Protein AF-A0A661AZM5-F1 (afdb_monomer)

Sequence (141 aa):
DIGIARIPKISKTGLWPTPMFSPKGYSVNKNVKPEVLPEVIKLIEYLTSPKVELQFTKALGTIPSVLPAQHDSLVKNDPLIMQSKYQLDVCRPMPVVPELRAIWDALRPAYQSVLGGTMTPEQAAKSAQKDAEKKIKEMYE

pLDDT: mean 96.77, std 2.11, range [82.0, 98.62]

Radius of gyration: 20.62 Å; Cα contacts (8 Å, |Δi|>4): 127; chains: 1; bounding box: 50×28×59 Å

Structure (mmCIF, N/CA/C/O backbone):
data_AF-A0A661AZM5-F1
#
_entry.id   AF-A0A661AZM5-F1
#
loop_
_atom_site.group_PDB
_atom_site.id
_atom_site.type_symbol
_atom_site.label_atom_id
_atom_site.label_alt_id
_atom_site.label_comp_id
_atom_site.label_asym_id
_atom_site.label_entity_id
_atom_site.label_seq_id
_atom_site.pdbx_PDB_ins_code
_atom_site.Cartn_x
_atom_site.Cartn_y
_atom_site.Cartn_z
_atom_site.occupancy
_atom_site.B_iso_or_equiv
_atom_site.auth_seq_id
_atom_site.auth_comp_id
_atom_site.auth_asym_id
_atom_site.auth_atom_id
_atom_site.pdbx_PDB_model_num
ATOM 1 N N . ASP A 1 1 ? 13.024 19.343 10.879 1.00 82.00 1 ASP A N 1
ATOM 2 C CA . ASP A 1 1 ? 13.501 17.962 11.040 1.00 82.00 1 ASP A CA 1
ATOM 3 C C . ASP A 1 1 ? 12.303 17.081 11.370 1.00 82.00 1 ASP A C 1
ATOM 5 O O . ASP A 1 1 ? 11.460 17.528 12.143 1.00 82.00 1 ASP A O 1
ATOM 9 N N . ILE A 1 2 ? 12.155 15.928 10.716 1.00 91.38 2 ILE A N 1
ATOM 10 C CA . ILE A 1 2 ? 11.007 15.019 10.880 1.00 91.38 2 ILE A CA 1
ATOM 11 C C . ILE A 1 2 ? 11.546 13.598 11.029 1.00 91.38 2 ILE A C 1
ATOM 13 O O . ILE A 1 2 ? 12.299 13.133 10.180 1.00 91.38 2 ILE A O 1
ATOM 17 N N . GLY A 1 3 ? 11.113 12.902 12.079 1.00 92.19 3 GLY A N 1
ATOM 18 C CA . GLY A 1 3 ? 11.325 11.467 12.254 1.00 92.19 3 GLY A CA 1
ATOM 19 C C . GLY A 1 3 ? 10.028 10.687 12.056 1.00 92.19 3 GLY A C 1
ATOM 20 O O . GLY A 1 3 ? 8.936 11.217 12.268 1.00 92.19 3 GLY A O 1
ATOM 21 N N . ILE A 1 4 ? 10.148 9.414 11.682 1.00 95.12 4 ILE A N 1
ATOM 22 C CA . ILE A 1 4 ? 9.024 8.473 11.654 1.00 95.12 4 ILE A CA 1
ATOM 23 C C . ILE A 1 4 ? 9.362 7.226 12.471 1.00 95.12 4 ILE A C 1
ATOM 25 O O . ILE A 1 4 ? 10.529 6.881 12.644 1.00 95.12 4 ILE A O 1
ATOM 29 N N . ALA A 1 5 ? 8.331 6.551 12.967 1.00 95.75 5 ALA A N 1
ATOM 30 C CA . ALA A 1 5 ? 8.451 5.321 13.735 1.00 95.75 5 ALA A CA 1
ATOM 31 C C . ALA A 1 5 ? 7.264 4.399 13.439 1.00 95.75 5 ALA A C 1
ATOM 33 O O . ALA A 1 5 ? 6.227 4.840 12.935 1.00 95.75 5 ALA A O 1
ATOM 34 N N . ARG A 1 6 ? 7.406 3.117 13.791 1.00 97.06 6 ARG A N 1
ATOM 35 C CA . ARG A 1 6 ? 6.298 2.156 13.759 1.00 97.06 6 ARG A CA 1
ATOM 36 C C . ARG A 1 6 ? 5.158 2.642 14.662 1.00 97.06 6 ARG A C 1
ATOM 38 O O . ARG A 1 6 ? 5.409 3.117 15.770 1.00 97.06 6 ARG A O 1
ATOM 45 N N . ILE A 1 7 ? 3.914 2.467 14.214 1.00 97.88 7 ILE A N 1
ATOM 46 C CA . ILE A 1 7 ? 2.718 2.729 15.015 1.00 97.88 7 ILE A CA 1
ATOM 47 C C . ILE A 1 7 ? 2.849 1.953 16.339 1.00 97.88 7 ILE A C 1
ATOM 49 O O . ILE A 1 7 ? 3.089 0.740 16.307 1.00 97.88 7 ILE A O 1
ATOM 53 N N . PRO A 1 8 ? 2.716 2.623 17.499 1.00 97.56 8 PRO A N 1
ATOM 54 C CA . PRO A 1 8 ? 2.907 1.985 18.795 1.00 97.56 8 PRO A CA 1
ATOM 55 C C . PRO A 1 8 ? 2.005 0.766 19.008 1.00 97.56 8 PRO A C 1
ATOM 57 O O . PRO A 1 8 ? 0.864 0.725 18.542 1.00 97.56 8 PRO A O 1
ATOM 60 N N . LYS A 1 9 ? 2.506 -0.222 19.763 1.00 97.69 9 LYS A N 1
ATOM 61 C CA . LYS A 1 9 ? 1.681 -1.346 20.225 1.00 97.69 9 LYS A CA 1
ATOM 62 C C . LYS A 1 9 ? 0.489 -0.834 21.019 1.00 97.69 9 LYS A C 1
ATOM 64 O O . LYS A 1 9 ? 0.611 0.086 21.826 1.00 97.69 9 LYS A O 1
ATOM 69 N N . ILE A 1 10 ? -0.637 -1.516 20.868 1.00 98.06 10 ILE A N 1
ATOM 70 C CA . ILE A 1 10 ? -1.798 -1.280 21.715 1.00 98.06 10 ILE A CA 1
ATOM 71 C C . ILE A 1 10 ? -1.540 -1.938 23.071 1.00 98.06 10 ILE A C 1
ATOM 73 O O . ILE A 1 10 ? -1.562 -3.163 23.179 1.00 98.06 10 ILE A O 1
ATOM 77 N N . SER A 1 11 ? -1.313 -1.137 24.118 1.00 97.94 11 SER A N 1
ATOM 78 C CA . SER A 1 11 ? -0.916 -1.632 25.448 1.00 97.94 11 SER A CA 1
ATOM 79 C C . SER A 1 11 ? -1.865 -2.689 26.016 1.00 97.94 11 SER A C 1
ATOM 81 O O . SER A 1 11 ? -1.420 -3.639 26.648 1.00 97.94 11 SER A O 1
ATOM 83 N N . LYS A 1 12 ? -3.172 -2.560 25.751 1.00 98.19 12 LYS A N 1
ATOM 84 C CA . LYS A 1 12 ? -4.199 -3.486 26.251 1.00 98.19 12 LYS A CA 1
ATOM 85 C C . LYS A 1 12 ? -4.134 -4.879 25.614 1.00 98.19 12 LYS A C 1
ATOM 87 O O . LYS A 1 12 ? -4.491 -5.851 26.266 1.00 98.19 12 LYS A O 1
ATOM 92 N N . TH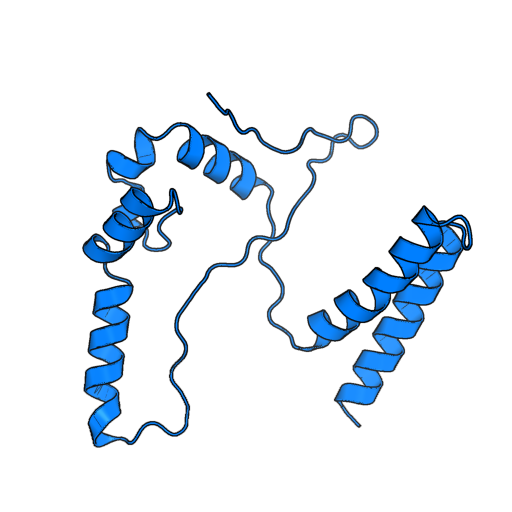R A 1 13 ? -3.736 -4.982 24.347 1.00 97.69 13 THR A N 1
ATOM 93 C CA . THR A 1 13 ? -3.730 -6.260 23.608 1.00 97.69 13 THR A CA 1
ATOM 94 C C . THR A 1 13 ? -2.322 -6.796 23.373 1.00 97.69 13 THR A C 1
ATOM 96 O O . THR A 1 13 ? -2.162 -7.958 23.018 1.00 97.69 13 THR A O 1
ATOM 99 N N . GLY A 1 14 ? -1.294 -5.955 23.523 1.00 97.38 14 GLY A N 1
ATOM 100 C CA . GLY A 1 14 ? 0.091 -6.283 23.181 1.00 97.38 14 GLY A CA 1
ATOM 101 C C . GLY A 1 14 ? 0.342 -6.432 21.676 1.00 97.38 14 GLY A C 1
ATOM 102 O O . GLY A 1 14 ? 1.465 -6.751 21.273 1.00 97.38 14 GLY A O 1
ATOM 103 N N . LEU A 1 15 ? -0.675 -6.191 20.843 1.00 97.44 15 LEU A N 1
ATOM 104 C CA . LEU A 1 15 ? -0.612 -6.357 19.396 1.00 97.44 15 LEU A CA 1
ATOM 105 C C . LEU A 1 15 ? -0.116 -5.081 18.714 1.00 97.44 15 LEU A C 1
ATOM 107 O O . LEU A 1 15 ? -0.419 -3.957 19.129 1.00 97.44 15 LEU A O 1
ATOM 111 N N . TRP A 1 16 ? 0.633 -5.275 17.633 1.00 98.00 16 TRP A N 1
ATOM 112 C CA . TRP A 1 16 ? 0.981 -4.206 16.707 1.00 98.00 16 TRP A CA 1
ATOM 113 C C . TRP A 1 16 ? -0.219 -3.874 15.819 1.00 98.00 16 TRP A C 1
ATOM 115 O O . TRP A 1 16 ? -0.840 -4.797 15.287 1.00 98.00 16 TRP A O 1
ATOM 125 N N . PRO A 1 17 ? -0.529 -2.588 15.599 1.00 98.00 17 PRO A N 1
ATOM 126 C CA . PRO A 1 17 ? -1.397 -2.192 14.501 1.00 98.00 17 PRO A CA 1
ATOM 127 C C . PRO A 1 17 ? -0.824 -2.681 13.170 1.00 98.00 17 PRO A C 1
ATOM 129 O O . PRO A 1 17 ? 0.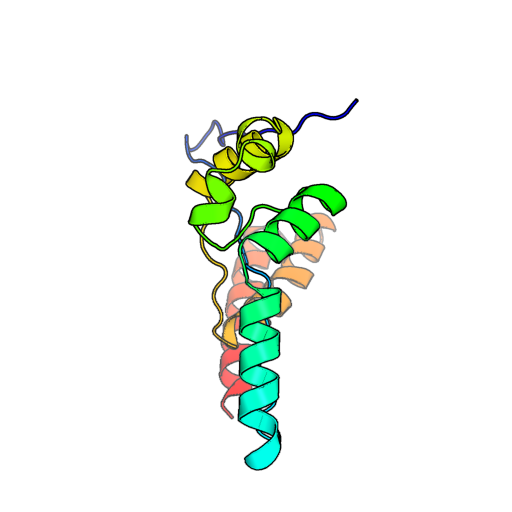371 -2.527 12.910 1.00 98.00 17 PRO A O 1
ATOM 132 N N . THR A 1 18 ? -1.681 -3.272 12.337 1.00 97.50 18 THR A N 1
ATOM 133 C CA . THR A 1 18 ? -1.292 -3.896 11.067 1.00 97.50 18 THR A CA 1
ATOM 134 C C . THR A 1 18 ? -1.863 -3.103 9.889 1.00 97.50 18 THR A C 1
ATOM 136 O O . THR A 1 18 ? -2.872 -3.521 9.306 1.00 97.50 18 THR A O 1
ATOM 139 N N . PRO A 1 19 ? -1.304 -1.927 9.550 1.00 96.44 19 PRO A N 1
ATOM 140 C CA . PRO A 1 19 ? -1.794 -1.171 8.408 1.00 96.44 19 PRO A CA 1
ATOM 141 C C . PRO A 1 19 ? -1.624 -1.989 7.126 1.00 96.44 19 PRO A C 1
ATOM 143 O O . PRO A 1 19 ? -0.769 -2.877 7.031 1.00 96.44 19 PRO A O 1
ATOM 146 N N . MET A 1 20 ? -2.457 -1.702 6.130 1.00 96.31 20 MET A N 1
ATOM 147 C CA . MET A 1 20 ? -2.272 -2.326 4.829 1.00 96.31 20 MET A CA 1
ATOM 148 C C . MET A 1 20 ? -1.142 -1.631 4.085 1.00 96.31 20 MET A C 1
ATOM 150 O O . MET A 1 20 ? -1.058 -0.402 4.091 1.00 96.31 20 MET A O 1
ATOM 154 N N . PHE A 1 21 ? -0.313 -2.411 3.404 1.00 94.69 21 PHE A N 1
ATOM 155 C CA . PHE A 1 21 ? 0.598 -1.886 2.399 1.00 94.69 21 PHE A CA 1
ATOM 156 C C . PHE A 1 21 ? 0.089 -2.261 1.008 1.00 94.69 21 PHE A C 1
ATOM 158 O O . PHE A 1 21 ? -0.425 -3.360 0.788 1.00 94.69 21 PHE A O 1
ATOM 165 N N . SER A 1 22 ? 0.232 -1.331 0.068 1.00 93.19 22 SER A N 1
ATOM 166 C CA . SER A 1 22 ? -0.070 -1.551 -1.342 1.00 93.19 22 SER A CA 1
ATOM 167 C C . SER A 1 22 ? 1.127 -1.095 -2.166 1.00 93.19 22 SER A C 1
ATOM 169 O O . SER A 1 22 ? 1.485 0.085 -2.086 1.00 93.19 22 SER A O 1
ATOM 171 N N . PRO A 1 23 ? 1.748 -1.975 -2.969 1.00 92.31 23 PRO A N 1
ATOM 172 C CA . PRO A 1 23 ? 2.691 -1.519 -3.975 1.00 92.31 23 PRO A CA 1
ATOM 173 C C . PRO A 1 23 ? 1.960 -0.654 -5.010 1.00 92.31 23 PRO A C 1
ATOM 175 O O . PRO A 1 23 ? 0.751 -0.784 -5.219 1.00 92.31 23 PRO A O 1
ATOM 178 N N . LYS A 1 24 ? 2.706 0.237 -5.661 1.00 92.19 24 LYS A N 1
ATOM 179 C CA . LYS A 1 24 ? 2.259 0.944 -6.864 1.00 92.19 24 LYS A CA 1
ATOM 180 C C . LYS A 1 24 ? 2.916 0.257 -8.052 1.00 92.19 24 LYS A C 1
ATOM 182 O O . LYS A 1 24 ? 4.119 0.025 -8.015 1.00 92.19 24 LYS A O 1
ATOM 187 N N . GLY A 1 25 ? 2.133 -0.077 -9.068 1.00 94.62 25 GLY A N 1
ATOM 188 C CA . GLY A 1 25 ? 2.614 -0.808 -10.235 1.00 94.62 25 GLY A CA 1
ATOM 189 C C . GLY A 1 25 ? 1.960 -0.328 -11.520 1.00 94.62 25 GLY A C 1
ATOM 190 O O . GLY A 1 25 ? 1.034 0.484 -11.503 1.00 94.62 25 GLY A O 1
ATOM 191 N N . TYR A 1 26 ? 2.460 -0.851 -12.632 1.00 97.00 26 TYR A N 1
ATOM 192 C CA . TYR A 1 26 ? 1.926 -0.596 -13.962 1.00 97.00 26 TYR A CA 1
ATOM 193 C C . TYR A 1 26 ? 0.952 -1.706 -14.361 1.00 97.00 26 TYR A C 1
ATOM 195 O O . TYR A 1 26 ? 1.080 -2.855 -13.942 1.00 97.00 26 TYR A O 1
ATOM 203 N N . SER A 1 27 ? -0.029 -1.369 -15.190 1.00 96.75 27 SER A N 1
ATOM 204 C CA . SER A 1 27 ? -0.927 -2.337 -15.818 1.00 96.75 27 SER A CA 1
ATOM 205 C C . SER A 1 27 ? -0.987 -2.053 -17.309 1.00 96.75 27 SER A C 1
ATOM 207 O O . SER A 1 27 ? -1.041 -0.896 -17.724 1.00 96.75 27 SER A O 1
ATOM 209 N N . VAL A 1 28 ? -0.971 -3.109 -18.118 1.00 97.62 28 VAL A N 1
ATOM 210 C CA . VAL A 1 28 ? -1.095 -2.992 -19.571 1.00 97.62 28 VAL A CA 1
ATOM 211 C C . VAL A 1 28 ? -2.573 -2.960 -19.930 1.00 97.62 28 VAL A C 1
ATOM 213 O O . VAL A 1 28 ? -3.344 -3.825 -19.516 1.00 97.62 28 VAL A O 1
ATOM 216 N N . ASN A 1 29 ? -2.983 -1.958 -20.705 1.00 97.25 29 ASN A N 1
ATOM 217 C CA . ASN A 1 29 ? -4.344 -1.905 -21.220 1.00 97.25 29 ASN A CA 1
ATOM 218 C C . ASN A 1 29 ? -4.579 -3.094 -22.166 1.00 97.25 29 ASN A C 1
ATOM 220 O O . ASN A 1 29 ? -3.822 -3.288 -23.116 1.00 97.25 29 ASN A O 1
ATOM 224 N N . LYS A 1 30 ? -5.653 -3.861 -21.945 1.00 97.19 30 LYS A N 1
ATOM 225 C CA . LYS A 1 30 ? -5.996 -5.032 -22.770 1.00 97.19 30 LYS A CA 1
ATOM 226 C C . LYS A 1 30 ? -6.191 -4.716 -24.261 1.00 97.19 30 LYS A C 1
ATOM 228 O O . LYS A 1 30 ? -6.141 -5.620 -25.081 1.00 97.19 30 LYS A O 1
ATOM 233 N N . ASN A 1 31 ? -6.433 -3.448 -24.598 1.00 97.69 31 ASN A N 1
ATOM 234 C CA . ASN A 1 31 ? -6.672 -2.981 -25.964 1.00 97.69 31 ASN A CA 1
ATOM 235 C C . ASN A 1 31 ? -5.385 -2.540 -26.695 1.00 97.69 31 ASN A C 1
ATOM 237 O O . ASN A 1 31 ? -5.472 -1.956 -27.775 1.00 97.69 31 ASN A O 1
ATOM 241 N N . VAL A 1 32 ? -4.195 -2.744 -26.113 1.00 97.81 32 VAL A N 1
ATOM 242 C CA . VAL A 1 32 ? -2.918 -2.473 -26.795 1.00 97.81 32 VAL A CA 1
ATOM 243 C C . VAL A 1 32 ? -2.805 -3.354 -28.037 1.00 97.81 32 VAL A C 1
ATOM 245 O O . VAL A 1 32 ? -3.030 -4.562 -27.976 1.00 97.81 32 VAL A O 1
ATOM 248 N N . LYS A 1 33 ? -2.447 -2.744 -29.171 1.00 98.25 33 LYS A N 1
ATOM 249 C CA . LYS A 1 33 ? -2.274 -3.480 -30.425 1.00 98.25 33 LYS A CA 1
ATOM 250 C C . LYS A 1 33 ? -1.110 -4.480 -30.311 1.00 98.25 33 LYS A C 1
ATOM 252 O O . LYS A 1 33 ? -0.080 -4.108 -29.736 1.00 98.25 33 LYS A O 1
ATOM 257 N N . PRO A 1 34 ? -1.224 -5.701 -30.869 1.00 97.69 34 PRO A N 1
ATOM 258 C CA . PRO A 1 34 ? -0.190 -6.732 -30.744 1.00 97.69 34 PRO A CA 1
ATOM 259 C C . PRO A 1 34 ? 1.206 -6.276 -31.176 1.00 97.69 34 PRO A C 1
ATOM 261 O O . PRO A 1 34 ? 2.189 -6.622 -30.531 1.00 97.69 34 PRO A O 1
ATOM 264 N N . GLU A 1 35 ? 1.299 -5.450 -32.216 1.00 98.06 35 GLU A N 1
ATOM 265 C CA . GLU A 1 35 ? 2.561 -4.925 -32.739 1.00 98.06 35 GLU A CA 1
ATOM 266 C C . GLU A 1 35 ? 3.247 -3.907 -31.810 1.00 98.06 35 GLU A C 1
ATOM 268 O O . GLU A 1 35 ? 4.455 -3.713 -31.899 1.00 98.06 35 GLU A O 1
ATOM 273 N N . VAL A 1 36 ? 2.501 -3.280 -30.892 1.00 98.00 36 VAL A N 1
ATOM 274 C CA . VAL A 1 36 ? 3.021 -2.297 -29.921 1.00 98.00 36 VAL A CA 1
ATOM 275 C C . VAL A 1 36 ? 3.349 -2.951 -28.576 1.00 98.00 36 VAL A C 1
ATOM 277 O O . VAL A 1 36 ? 4.181 -2.443 -27.822 1.00 98.00 36 VAL A O 1
ATOM 280 N N . LEU A 1 37 ? 2.722 -4.089 -28.264 1.00 98.06 37 LEU A N 1
ATOM 281 C CA . LEU A 1 37 ? 2.874 -4.781 -26.984 1.00 98.06 37 LEU A CA 1
ATOM 282 C C . LEU A 1 37 ? 4.343 -5.052 -26.590 1.00 98.06 37 LEU A C 1
ATOM 284 O O . LEU A 1 37 ? 4.673 -4.795 -25.430 1.00 98.06 37 LEU A O 1
ATOM 288 N N . PRO A 1 38 ? 5.251 -5.483 -27.493 1.00 98.44 38 PRO A N 1
ATOM 289 C CA . PRO A 1 38 ? 6.658 -5.677 -27.141 1.00 98.44 38 PRO A CA 1
ATOM 290 C C . PRO A 1 38 ? 7.342 -4.404 -26.623 1.00 98.44 38 PRO A C 1
ATOM 292 O O . PRO A 1 38 ? 8.118 -4.468 -25.674 1.00 98.44 38 PRO A O 1
ATOM 295 N N . GLU A 1 39 ? 7.031 -3.239 -27.195 1.00 98.38 39 GLU A N 1
ATOM 296 C CA . GLU A 1 39 ? 7.609 -1.960 -26.761 1.00 98.38 39 GLU A CA 1
ATOM 297 C C . GLU A 1 39 ? 7.027 -1.496 -25.420 1.00 98.38 39 GLU A C 1
ATOM 299 O O . GLU A 1 39 ? 7.746 -0.951 -24.582 1.00 98.38 39 GLU A O 1
ATOM 304 N N . VAL A 1 40 ? 5.744 -1.778 -25.164 1.00 98.38 40 VAL A N 1
ATOM 305 C CA . VAL A 1 40 ? 5.122 -1.528 -23.853 1.00 98.38 40 VAL A CA 1
ATOM 306 C C . VAL A 1 40 ? 5.780 -2.378 -22.767 1.00 98.38 40 VAL A C 1
ATOM 308 O O . VAL A 1 40 ? 6.057 -1.867 -21.683 1.00 98.38 40 VAL A O 1
ATOM 311 N N . ILE A 1 41 ? 6.064 -3.653 -23.054 1.00 98.25 41 ILE A N 1
ATOM 312 C CA . ILE A 1 41 ? 6.757 -4.546 -22.116 1.00 98.25 41 ILE A CA 1
ATOM 313 C C . ILE A 1 41 ? 8.159 -4.009 -21.811 1.00 98.25 41 ILE A C 1
ATOM 315 O O . ILE A 1 41 ? 8.476 -3.820 -20.638 1.00 98.25 41 ILE A O 1
ATOM 319 N N . LYS A 1 42 ? 8.949 -3.658 -22.837 1.00 98.56 42 LYS A N 1
ATOM 320 C CA . LYS A 1 42 ? 10.285 -3.057 -22.654 1.00 98.56 42 LYS A CA 1
ATOM 321 C C . LYS A 1 42 ? 10.240 -1.791 -21.799 1.00 98.56 42 LYS A C 1
ATOM 323 O O . LYS A 1 42 ? 11.112 -1.577 -20.958 1.00 98.56 42 LYS A O 1
ATOM 328 N N . LEU A 1 43 ? 9.227 -0.945 -22.000 1.00 98.50 43 LEU A N 1
ATOM 329 C CA . LEU A 1 43 ? 9.047 0.256 -21.190 1.00 98.50 43 LEU A CA 1
ATOM 330 C C . LEU A 1 43 ? 8.764 -0.094 -19.725 1.00 98.50 43 LEU A C 1
ATOM 332 O O . LEU A 1 43 ? 9.378 0.498 -18.842 1.00 98.50 43 LEU A O 1
ATOM 336 N N . ILE A 1 44 ? 7.866 -1.044 -19.453 1.00 98.25 44 ILE A N 1
ATOM 337 C CA . ILE A 1 44 ? 7.565 -1.468 -18.079 1.00 98.25 44 ILE A CA 1
ATOM 338 C C . ILE A 1 44 ? 8.817 -2.052 -17.419 1.00 98.25 44 ILE A C 1
ATOM 340 O O . ILE A 1 44 ? 9.153 -1.620 -16.322 1.00 98.25 44 ILE A O 1
ATOM 344 N N . GLU A 1 45 ? 9.549 -2.939 -18.099 1.00 97.75 45 GLU A N 1
ATOM 345 C CA . GLU A 1 45 ? 10.807 -3.513 -17.601 1.00 97.75 45 GLU A CA 1
ATOM 346 C C . GLU A 1 45 ? 11.840 -2.431 -17.265 1.00 97.75 45 GLU A C 1
ATOM 348 O O . GLU A 1 45 ? 12.490 -2.484 -16.218 1.00 97.75 45 GLU A O 1
ATOM 353 N N . TYR A 1 46 ? 11.962 -1.415 -18.124 1.00 98.12 46 TYR A N 1
ATOM 354 C CA . TYR A 1 46 ? 12.822 -0.264 -17.872 1.00 98.12 46 TYR A CA 1
ATOM 355 C C . TYR A 1 46 ? 12.365 0.531 -16.642 1.00 98.12 46 TYR A C 1
ATOM 357 O O . TYR A 1 46 ? 13.183 0.829 -15.767 1.00 98.12 46 TYR A O 1
ATOM 365 N N . LEU A 1 47 ? 11.069 0.844 -16.545 1.00 97.44 47 LEU A N 1
ATOM 366 C CA . LEU A 1 47 ? 10.489 1.611 -15.439 1.00 97.44 47 LEU A CA 1
ATOM 367 C C . LEU A 1 47 ? 10.565 0.876 -14.093 1.00 97.44 47 LEU A C 1
ATOM 369 O O . LEU A 1 47 ? 10.631 1.533 -13.056 1.00 97.44 47 LEU A O 1
ATOM 373 N N . THR A 1 48 ? 10.585 -0.458 -14.104 1.00 96.94 48 THR A N 1
ATOM 374 C CA . THR A 1 48 ? 10.768 -1.312 -12.917 1.00 96.94 48 THR A CA 1
ATOM 375 C C . THR A 1 48 ? 12.215 -1.781 -12.731 1.00 96.94 48 THR A C 1
ATOM 377 O O . THR A 1 48 ? 12.495 -2.657 -11.913 1.00 96.94 48 THR A O 1
ATOM 380 N N . SER A 1 49 ? 13.165 -1.239 -13.499 1.00 97.56 49 SER A N 1
ATOM 381 C CA . SER A 1 49 ? 14.579 -1.582 -13.344 1.00 97.56 49 SER A CA 1
ATOM 382 C C . SER A 1 49 ? 15.148 -1.000 -12.040 1.00 97.56 49 SER A C 1
ATOM 384 O O . SER A 1 49 ? 14.738 0.089 -11.625 1.00 97.56 49 SER A O 1
ATOM 386 N N . PRO A 1 50 ? 16.165 -1.637 -11.421 1.00 97.88 50 PRO A N 1
ATOM 387 C CA . PRO A 1 50 ? 16.805 -1.110 -10.213 1.00 97.88 50 PRO A CA 1
ATOM 388 C C . PRO A 1 50 ? 17.267 0.342 -10.351 1.00 97.88 50 PRO A C 1
ATOM 390 O O . PRO A 1 50 ? 17.108 1.138 -9.431 1.00 97.88 50 PRO A O 1
ATOM 393 N N . LYS A 1 51 ? 17.791 0.708 -11.527 1.00 97.81 51 LYS A N 1
ATOM 394 C CA . LYS A 1 51 ? 18.245 2.070 -11.814 1.00 97.81 51 LYS A CA 1
ATOM 395 C C . LYS A 1 51 ? 17.106 3.083 -11.702 1.00 97.81 51 LYS A C 1
ATOM 397 O O . LYS A 1 51 ? 17.299 4.128 -11.088 1.00 97.81 51 LYS A O 1
ATOM 402 N N . VAL A 1 52 ? 15.956 2.799 -12.312 1.00 97.88 52 VAL A N 1
ATOM 403 C CA . VAL A 1 52 ? 14.817 3.728 -12.327 1.00 97.88 52 VAL A CA 1
ATOM 404 C C . VAL A 1 52 ? 14.121 3.753 -10.968 1.00 97.88 52 VAL A C 1
ATOM 406 O O . VAL A 1 52 ? 13.812 4.831 -10.465 1.00 97.88 52 VAL A O 1
ATOM 409 N N . GLU A 1 53 ? 13.959 2.609 -10.302 1.00 98.06 53 GLU A N 1
ATOM 410 C CA . GLU A 1 53 ? 13.396 2.594 -8.948 1.00 98.06 53 GLU A CA 1
ATOM 411 C C . GLU A 1 53 ? 14.256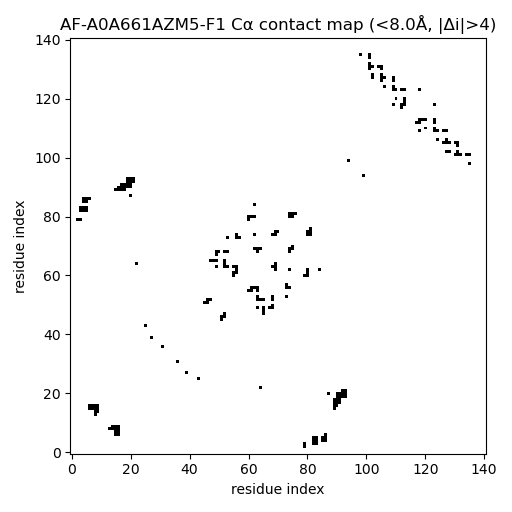 3.381 -7.947 1.00 98.06 53 GLU A C 1
ATOM 413 O O . GLU A 1 53 ? 13.713 4.149 -7.158 1.00 98.06 53 GLU A O 1
ATOM 418 N N . LEU A 1 54 ? 15.591 3.304 -8.028 1.00 98.25 54 LEU A N 1
ATOM 419 C CA . LEU A 1 54 ? 16.476 4.132 -7.196 1.00 98.25 54 LEU A CA 1
ATOM 420 C C . LEU A 1 54 ? 16.342 5.635 -7.489 1.00 98.25 54 LEU A C 1
ATOM 422 O O . LEU A 1 54 ? 16.515 6.452 -6.583 1.00 98.25 54 LEU A O 1
ATOM 426 N N . GLN A 1 55 ? 15.992 6.030 -8.720 1.00 98.06 55 GLN A N 1
ATOM 427 C CA . GLN A 1 55 ? 15.667 7.429 -9.021 1.00 98.06 55 GLN A CA 1
ATOM 428 C C . GLN A 1 55 ? 14.384 7.866 -8.302 1.00 98.06 55 GLN A C 1
ATOM 430 O O . GLN A 1 55 ? 14.360 8.950 -7.716 1.00 98.06 55 GLN A O 1
ATOM 435 N N . PHE A 1 56 ? 13.351 7.016 -8.272 1.00 97.19 56 PHE A N 1
ATOM 436 C CA . PHE A 1 56 ? 12.136 7.275 -7.494 1.00 97.19 56 PHE A CA 1
ATOM 437 C C . PHE A 1 56 ? 12.403 7.308 -5.990 1.00 97.19 56 PHE A C 1
ATOM 439 O O . PHE A 1 56 ? 11.862 8.168 -5.294 1.00 97.19 56 PHE A O 1
ATOM 446 N N . THR A 1 57 ? 13.255 6.426 -5.474 1.00 97.38 57 THR A N 1
ATOM 447 C CA . THR A 1 57 ? 13.681 6.467 -4.072 1.00 97.38 57 THR A CA 1
ATOM 448 C C . THR A 1 57 ? 14.363 7.783 -3.745 1.00 97.38 57 THR A C 1
ATOM 450 O O . THR A 1 57 ? 13.965 8.450 -2.797 1.00 97.38 57 THR A O 1
ATOM 453 N N . LYS A 1 58 ? 15.328 8.210 -4.564 1.00 97.19 58 LYS A N 1
ATOM 454 C CA . LYS A 1 58 ? 16.058 9.462 -4.347 1.00 97.19 58 LYS A CA 1
ATOM 455 C C . LYS A 1 58 ? 15.139 10.684 -4.380 1.00 97.19 58 LYS A C 1
ATOM 457 O O . LYS A 1 58 ? 15.343 11.619 -3.614 1.00 97.19 58 LYS A O 1
ATOM 462 N N . ALA A 1 59 ? 14.164 10.696 -5.286 1.00 96.75 59 ALA A N 1
ATOM 463 C CA . ALA A 1 59 ? 13.275 11.837 -5.473 1.00 96.75 59 ALA A CA 1
ATOM 464 C C . ALA A 1 59 ? 12.125 11.888 -4.454 1.00 96.75 59 ALA A C 1
ATOM 466 O O . ALA A 1 59 ? 11.692 12.975 -4.085 1.00 96.75 59 ALA A O 1
ATOM 467 N N . LEU A 1 60 ? 11.604 10.729 -4.034 1.00 95.06 60 LEU A N 1
ATOM 468 C CA . LEU A 1 60 ? 10.335 10.627 -3.302 1.00 95.06 60 LEU A CA 1
ATOM 469 C C . LEU A 1 60 ? 10.440 9.904 -1.951 1.00 95.06 60 LEU A C 1
ATOM 471 O O . LEU A 1 60 ? 9.426 9.769 -1.271 1.00 95.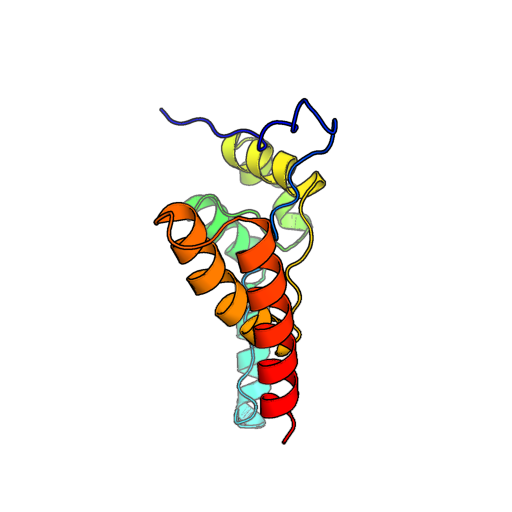06 60 LEU A O 1
ATOM 475 N N . GLY A 1 61 ? 11.608 9.372 -1.583 1.00 93.75 61 GLY A N 1
ATOM 476 C CA . GLY A 1 61 ? 11.781 8.566 -0.366 1.00 93.75 61 GLY A CA 1
ATOM 477 C C . GLY A 1 61 ? 11.001 7.246 -0.390 1.00 93.75 61 GLY A C 1
ATOM 478 O O . GLY A 1 61 ? 10.627 6.714 0.652 1.00 93.75 61 GLY A O 1
ATOM 479 N N . THR A 1 62 ? 10.686 6.727 -1.580 1.00 95.12 62 THR A N 1
ATOM 480 C CA . THR A 1 62 ? 9.932 5.472 -1.729 1.00 95.12 62 THR A CA 1
ATOM 481 C C . THR A 1 62 ? 10.828 4.250 -1.548 1.00 95.12 62 THR A C 1
ATOM 483 O O . THR A 1 62 ? 11.984 4.250 -1.968 1.00 95.12 62 THR A O 1
ATOM 486 N N . ILE A 1 63 ? 10.288 3.185 -0.952 1.00 96.25 63 ILE A N 1
ATOM 487 C CA . ILE A 1 63 ? 10.970 1.889 -0.856 1.00 96.25 63 ILE A CA 1
ATOM 488 C C . ILE A 1 63 ? 10.933 1.225 -2.245 1.00 96.25 63 ILE A C 1
ATOM 490 O O . ILE A 1 63 ? 9.827 1.017 -2.752 1.00 96.25 63 ILE A O 1
ATOM 494 N N . PRO A 1 64 ? 12.083 0.862 -2.851 1.00 96.88 64 PRO A N 1
ATOM 495 C CA . PRO A 1 64 ? 12.094 0.091 -4.090 1.00 96.88 64 PRO A CA 1
ATOM 496 C C . PRO A 1 64 ? 11.372 -1.245 -3.932 1.00 96.88 64 PRO A C 1
ATOM 498 O O . PRO A 1 64 ? 11.541 -1.944 -2.928 1.00 96.88 64 PRO A O 1
ATOM 501 N N . SER A 1 65 ? 10.611 -1.628 -4.947 1.00 94.75 65 SER A N 1
ATOM 502 C CA . SER A 1 65 ? 9.963 -2.932 -5.014 1.00 94.75 65 SER A CA 1
ATOM 503 C C . SER A 1 65 ? 10.943 -4.025 -5.454 1.00 94.75 65 SER A C 1
ATOM 505 O O . SER A 1 65 ? 10.878 -5.150 -4.955 1.00 94.75 65 SER A O 1
ATOM 507 N N . VAL A 1 66 ? 11.915 -3.685 -6.308 1.00 94.69 66 VAL A N 1
ATOM 508 C CA . VAL A 1 66 ? 12.897 -4.624 -6.856 1.00 94.69 66 VAL A CA 1
ATOM 509 C C . VAL A 1 66 ? 14.006 -4.925 -5.840 1.00 94.69 66 VAL A C 1
ATOM 511 O O . VAL A 1 66 ? 14.705 -4.032 -5.354 1.00 94.69 66 VAL A O 1
ATOM 514 N N . LEU A 1 67 ? 14.180 -6.208 -5.498 1.00 93.81 67 LEU A N 1
ATOM 515 C CA . LEU A 1 67 ? 15.043 -6.643 -4.386 1.00 93.81 67 LEU A CA 1
ATOM 516 C C . LEU A 1 67 ? 16.498 -6.136 -4.476 1.00 93.81 67 LEU A C 1
ATOM 518 O O . LEU A 1 67 ? 16.988 -5.617 -3.473 1.00 93.81 67 LEU A O 1
ATOM 522 N N . PRO A 1 68 ? 17.191 -6.191 -5.636 1.00 95.00 68 PRO A N 1
ATOM 523 C CA . PRO A 1 68 ? 18.535 -5.627 -5.767 1.00 95.00 68 PRO A CA 1
ATOM 524 C C . PRO A 1 68 ? 18.648 -4.154 -5.350 1.00 95.00 68 PRO A C 1
ATOM 526 O O . PRO A 1 68 ? 19.603 -3.791 -4.666 1.00 95.00 68 PRO A O 1
ATOM 529 N N . ALA A 1 69 ? 17.668 -3.310 -5.698 1.00 96.88 69 ALA A N 1
ATOM 530 C CA . ALA A 1 69 ? 17.689 -1.887 -5.350 1.00 96.88 69 ALA A CA 1
ATOM 531 C C . ALA A 1 69 ? 17.538 -1.656 -3.841 1.00 96.88 69 ALA A C 1
ATOM 533 O O . ALA A 1 69 ? 18.070 -0.688 -3.304 1.00 96.88 69 ALA A O 1
ATOM 534 N N . GLN A 1 70 ? 16.881 -2.570 -3.120 1.00 95.69 70 GLN A N 1
ATOM 535 C CA . GLN A 1 70 ? 16.760 -2.464 -1.666 1.00 95.69 70 GLN A CA 1
ATOM 536 C C . GLN A 1 70 ? 18.087 -2.663 -0.920 1.00 95.69 70 GLN A C 1
ATOM 538 O O . GLN A 1 70 ? 18.166 -2.365 0.276 1.00 95.69 70 GLN A O 1
ATOM 543 N N . HIS A 1 71 ? 19.116 -3.188 -1.590 1.00 96.19 71 HIS A N 1
ATOM 544 C CA . HIS A 1 71 ? 20.445 -3.361 -1.014 1.00 96.19 71 HIS A CA 1
ATOM 545 C C . HIS A 1 71 ? 21.388 -2.177 -1.263 1.00 96.19 71 HIS A C 1
ATOM 547 O O . HIS A 1 71 ? 22.490 -2.190 -0.702 1.00 96.19 71 HIS A O 1
ATOM 553 N N . ASP A 1 72 ? 20.964 -1.182 -2.047 1.00 97.94 72 ASP A N 1
ATOM 554 C CA . ASP A 1 72 ? 21.736 0.023 -2.343 1.00 97.94 72 ASP A CA 1
ATOM 555 C C . ASP A 1 72 ? 21.951 0.886 -1.087 1.00 97.94 72 ASP A C 1
ATOM 557 O O . ASP A 1 72 ? 21.112 0.946 -0.182 1.00 97.94 72 ASP A O 1
ATOM 561 N N . SER A 1 73 ? 23.088 1.578 -1.041 1.00 97.56 73 SER A N 1
ATOM 562 C CA . SER A 1 73 ? 23.423 2.532 0.019 1.00 97.56 73 SER A CA 1
ATOM 563 C C . SER A 1 73 ? 22.399 3.662 0.172 1.00 97.56 73 SER A C 1
ATOM 565 O O . SER A 1 73 ? 22.119 4.055 1.300 1.00 97.56 73 SER A O 1
ATOM 567 N N . LEU A 1 74 ? 21.782 4.123 -0.923 1.00 96.81 74 LEU A N 1
ATOM 568 C CA . LEU A 1 74 ? 20.713 5.125 -0.923 1.00 96.81 74 LEU A CA 1
ATOM 569 C C . LEU A 1 74 ? 19.529 4.690 -0.047 1.00 96.81 74 LEU A C 1
ATOM 571 O O . LEU A 1 74 ? 18.910 5.514 0.611 1.00 96.81 74 LEU A O 1
ATOM 575 N N . VAL A 1 75 ? 19.227 3.390 -0.033 1.00 97.50 75 VAL A N 1
ATOM 576 C CA . VAL A 1 75 ? 18.126 2.810 0.743 1.00 97.50 75 VAL A CA 1
ATOM 577 C C . VAL A 1 75 ? 18.568 2.507 2.169 1.00 97.50 75 VAL A C 1
ATOM 579 O O . VAL A 1 75 ? 17.876 2.859 3.118 1.00 97.50 75 VAL A O 1
ATOM 582 N N . LYS A 1 76 ? 19.716 1.840 2.332 1.00 97.06 76 LYS A N 1
ATOM 583 C CA . LYS A 1 76 ? 20.196 1.380 3.646 1.00 97.06 76 LYS A CA 1
ATOM 584 C C . LYS A 1 76 ? 20.596 2.520 4.577 1.00 97.06 76 LYS A C 1
ATOM 586 O O . LYS A 1 76 ? 20.475 2.371 5.790 1.00 97.06 76 LYS A O 1
ATOM 591 N N . ASN A 1 77 ? 21.091 3.620 4.015 1.00 96.56 77 ASN A N 1
ATOM 592 C CA . ASN A 1 77 ? 21.590 4.751 4.790 1.00 96.56 77 ASN A CA 1
ATOM 593 C C . ASN A 1 77 ? 20.519 5.824 5.025 1.00 96.56 77 ASN A C 1
ATOM 595 O O . ASN A 1 77 ? 20.782 6.767 5.766 1.00 96.56 77 ASN A O 1
ATOM 599 N N . ASP A 1 78 ? 19.332 5.701 4.420 1.00 96.50 78 ASP A N 1
ATOM 600 C CA . ASP A 1 78 ? 18.220 6.617 4.666 1.00 96.50 78 ASP A CA 1
ATOM 601 C C . ASP A 1 78 ? 17.433 6.165 5.915 1.00 96.50 78 ASP A C 1
ATOM 603 O O . ASP A 1 78 ? 16.763 5.123 5.896 1.00 96.50 78 ASP A O 1
ATOM 607 N N . PRO A 1 79 ? 17.483 6.932 7.021 1.00 95.00 79 PRO A N 1
ATOM 608 C CA . PRO A 1 79 ? 16.826 6.547 8.262 1.00 95.00 79 PRO A CA 1
ATOM 609 C C . PRO A 1 79 ? 15.297 6.512 8.142 1.00 95.00 79 PRO A C 1
ATOM 611 O O . PRO A 1 79 ? 14.665 5.688 8.804 1.00 95.00 79 PRO A O 1
ATOM 614 N N . LEU A 1 80 ? 14.683 7.348 7.298 1.00 96.06 80 LEU A N 1
ATOM 615 C CA . LEU A 1 80 ? 13.233 7.341 7.094 1.00 96.06 80 LEU A CA 1
ATOM 616 C C . LEU A 1 80 ? 12.814 6.083 6.339 1.00 96.06 80 LEU A C 1
ATOM 618 O O . LEU A 1 80 ? 11.864 5.411 6.739 1.00 96.06 80 LEU A O 1
ATOM 622 N N . ILE A 1 81 ? 13.556 5.703 5.300 1.00 96.38 81 ILE A N 1
ATOM 623 C CA . ILE A 1 81 ? 13.285 4.466 4.564 1.00 96.38 81 ILE A CA 1
ATOM 624 C C . ILE A 1 81 ? 13.439 3.251 5.481 1.00 96.38 81 ILE A C 1
ATOM 626 O O . ILE A 1 81 ? 12.577 2.370 5.484 1.00 96.38 81 ILE A O 1
ATOM 630 N N . MET A 1 82 ? 14.480 3.215 6.315 1.00 96.06 82 MET A N 1
ATOM 631 C CA . MET A 1 82 ? 14.687 2.113 7.257 1.00 96.06 82 MET A CA 1
ATOM 632 C C . MET A 1 82 ? 13.579 2.022 8.316 1.00 96.06 82 MET A C 1
ATOM 634 O O . MET A 1 82 ? 13.109 0.921 8.606 1.00 96.06 82 MET A O 1
ATOM 638 N N . GLN A 1 83 ? 13.090 3.151 8.837 1.00 96.56 83 GLN A N 1
ATOM 639 C CA . GLN A 1 83 ? 11.941 3.164 9.752 1.00 96.56 83 GLN A CA 1
ATOM 640 C C . GLN A 1 83 ? 10.630 2.766 9.057 1.00 96.56 83 GLN A C 1
ATOM 642 O O . GLN A 1 83 ? 9.801 2.065 9.640 1.00 96.56 83 GLN A O 1
ATOM 647 N N . SER A 1 84 ? 10.449 3.144 7.791 1.00 95.88 84 SER A N 1
ATOM 648 C CA . SER A 1 84 ? 9.300 2.717 6.989 1.00 95.88 84 SER A CA 1
ATOM 649 C C . SER A 1 84 ? 9.323 1.202 6.739 1.00 95.88 84 SER A C 1
ATO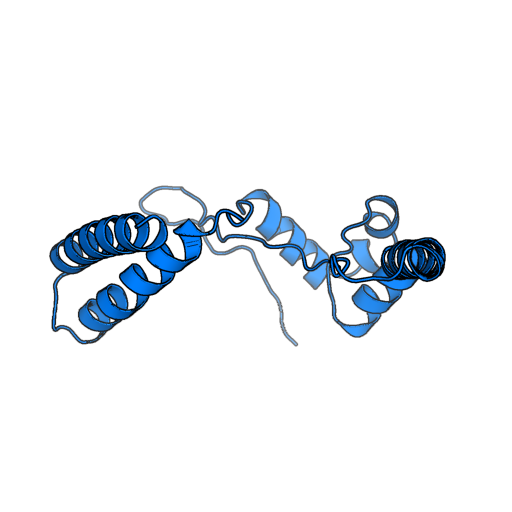M 651 O O . SER A 1 84 ? 8.314 0.526 6.946 1.00 95.88 84 SER A O 1
ATOM 653 N N . LYS A 1 85 ? 10.493 0.631 6.415 1.00 95.31 85 LYS A N 1
ATOM 654 C CA . LYS A 1 85 ? 10.692 -0.826 6.318 1.00 95.31 85 LYS A CA 1
ATOM 655 C C . LYS A 1 85 ? 10.422 -1.528 7.647 1.00 95.31 85 LYS A C 1
AT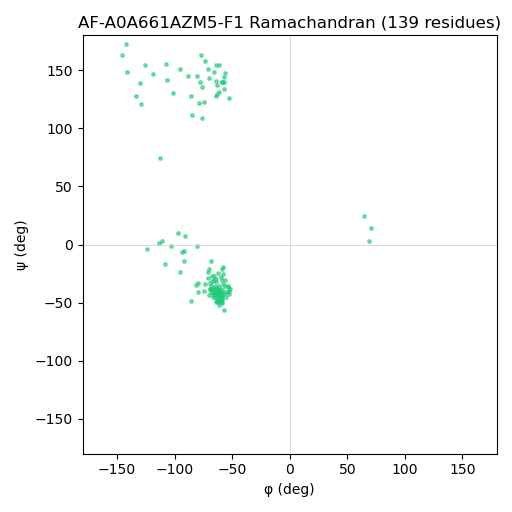OM 657 O O . LYS A 1 85 ? 9.759 -2.556 7.656 1.00 95.31 85 LYS A O 1
ATOM 662 N N . TYR A 1 86 ? 10.833 -0.936 8.767 1.00 96.50 86 TYR A N 1
ATOM 663 C CA . TYR A 1 86 ? 10.492 -1.462 10.086 1.00 96.50 86 TYR A CA 1
ATOM 664 C C . TYR A 1 86 ? 8.973 -1.473 10.330 1.00 96.50 86 TYR A C 1
ATOM 666 O O . TYR A 1 86 ? 8.454 -2.408 10.927 1.00 96.50 86 TYR A O 1
ATOM 674 N N . GLN A 1 87 ? 8.193 -0.500 9.854 1.00 97.31 87 GLN A N 1
ATOM 675 C CA . GLN A 1 87 ? 6.726 -0.601 9.914 1.00 97.31 87 GLN A CA 1
ATOM 676 C C . GLN A 1 87 ? 6.185 -1.745 9.033 1.00 97.31 87 GLN A C 1
ATOM 678 O O . GLN A 1 87 ? 5.231 -2.408 9.447 1.00 97.31 87 GLN A O 1
ATOM 683 N N . LEU A 1 88 ? 6.789 -2.005 7.864 1.00 95.50 88 LEU A N 1
ATOM 684 C CA . LEU A 1 88 ? 6.337 -3.052 6.937 1.00 95.50 88 LEU A CA 1
ATOM 685 C C . LEU A 1 88 ? 6.327 -4.461 7.544 1.00 95.50 88 LEU A C 1
ATOM 687 O O . LEU A 1 88 ? 5.444 -5.234 7.184 1.00 95.50 88 LEU A O 1
ATOM 691 N N . ASP A 1 89 ? 7.211 -4.775 8.497 1.00 95.62 89 ASP A N 1
ATOM 692 C CA . ASP A 1 89 ? 7.267 -6.104 9.139 1.00 95.62 89 ASP A CA 1
ATOM 693 C C . ASP A 1 89 ? 5.955 -6.517 9.833 1.00 95.62 89 ASP A C 1
ATOM 695 O O . ASP A 1 89 ? 5.736 -7.696 10.104 1.00 95.62 89 ASP A O 1
ATOM 699 N N . VAL A 1 90 ? 5.096 -5.549 10.174 1.00 97.44 90 VAL A N 1
ATOM 700 C CA . VAL A 1 90 ? 3.791 -5.799 10.813 1.00 97.44 90 VAL A CA 1
ATOM 701 C C . VAL A 1 90 ? 2.611 -5.425 9.914 1.00 97.44 90 VAL A C 1
ATOM 703 O O . VAL A 1 90 ? 1.458 -5.547 10.327 1.00 97.44 90 VAL A O 1
ATOM 706 N N . CYS A 1 91 ? 2.868 -4.962 8.691 1.00 97.50 91 CYS A N 1
ATOM 707 C CA . CYS A 1 91 ? 1.820 -4.641 7.731 1.00 97.50 91 CYS A CA 1
ATOM 708 C C . CYS A 1 91 ? 1.235 -5.909 7.095 1.00 97.50 91 CYS A C 1
ATOM 710 O O . CYS A 1 91 ? 1.836 -6.982 7.104 1.00 97.50 91 CYS A O 1
ATOM 712 N N . ARG A 1 92 ? 0.054 -5.776 6.485 1.00 96.94 92 ARG A N 1
ATOM 713 C CA . ARG A 1 92 ? -0.552 -6.826 5.648 1.00 96.94 92 ARG A CA 1
ATOM 714 C C . ARG A 1 92 ? -0.744 -6.324 4.218 1.00 96.94 92 ARG A C 1
ATOM 716 O O . ARG A 1 92 ? -1.008 -5.136 4.046 1.00 96.94 92 ARG A O 1
ATOM 723 N N . PRO A 1 93 ? -0.625 -7.176 3.188 1.00 95.44 93 PRO A N 1
ATOM 724 C CA . PRO A 1 93 ? -0.916 -6.745 1.827 1.00 95.44 93 PRO A CA 1
ATOM 725 C C . PRO A 1 93 ? -2.391 -6.350 1.716 1.00 95.44 93 PRO A C 1
ATOM 727 O O . PRO A 1 93 ? -3.268 -7.032 2.251 1.00 95.44 93 PRO A O 1
ATOM 730 N N . MET A 1 94 ? -2.666 -5.239 1.036 1.00 96.75 94 MET A N 1
ATOM 731 C CA . MET A 1 94 ? -4.035 -4.828 0.737 1.00 96.75 94 MET A CA 1
ATOM 732 C C . MET A 1 94 ? -4.709 -5.881 -0.165 1.00 96.75 94 MET A C 1
ATOM 734 O O . MET A 1 94 ? -4.126 -6.241 -1.191 1.00 96.75 94 MET A O 1
ATOM 738 N N . PRO A 1 95 ? -5.917 -6.375 0.171 1.00 94.94 95 PRO A N 1
ATOM 739 C CA . PRO A 1 95 ? -6.666 -7.253 -0.725 1.00 94.94 95 PRO A CA 1
ATOM 740 C C . PRO A 1 95 ? -6.915 -6.582 -2.084 1.00 94.94 95 PRO A C 1
ATOM 742 O O . PRO A 1 95 ? -7.219 -5.395 -2.144 1.00 94.94 95 PRO A O 1
ATOM 745 N N . VAL A 1 96 ? -6.805 -7.338 -3.176 1.00 94.06 96 VAL A N 1
ATOM 746 C CA . VAL A 1 96 ? -7.020 -6.823 -4.547 1.00 94.06 96 VAL A CA 1
ATOM 747 C C . VAL A 1 96 ? -8.370 -7.228 -5.140 1.00 94.06 96 VAL A C 1
ATOM 749 O O . VAL A 1 96 ? -8.684 -6.870 -6.271 1.00 94.06 96 VAL A O 1
ATOM 752 N N . VAL A 1 97 ? -9.162 -7.988 -4.384 1.00 96.00 97 VAL A N 1
ATOM 753 C CA . VAL A 1 97 ? -10.492 -8.437 -4.801 1.00 96.00 97 VAL A CA 1
ATOM 754 C C . VAL A 1 97 ? -11.475 -7.254 -4.826 1.00 96.00 97 VAL A C 1
ATOM 756 O O . VAL A 1 97 ? -11.375 -6.364 -3.969 1.00 96.00 97 VAL A O 1
ATOM 759 N N . PRO A 1 98 ? -12.409 -7.200 -5.794 1.00 95.19 98 PRO A N 1
ATOM 760 C CA . PRO A 1 98 ? -13.310 -6.057 -5.974 1.00 95.19 98 PRO A CA 1
ATOM 761 C C . PRO A 1 98 ? -14.193 -5.777 -4.746 1.00 95.19 98 PRO A C 1
ATOM 763 O O . PRO A 1 98 ? -14.511 -4.619 -4.467 1.00 95.19 98 PRO A O 1
ATOM 766 N N . GLU A 1 99 ? -14.511 -6.800 -3.950 1.00 97.19 99 GLU A N 1
ATOM 767 C CA . GLU A 1 99 ? -15.312 -6.715 -2.724 1.00 97.19 99 GLU A CA 1
ATOM 768 C C . GLU A 1 99 ? -14.715 -5.764 -1.685 1.00 97.19 99 GLU A C 1
ATOM 770 O O . GLU A 1 99 ? -15.454 -5.171 -0.893 1.00 97.19 99 GLU A O 1
ATOM 775 N N . LEU A 1 100 ? -13.394 -5.539 -1.709 1.00 96.00 100 LEU A N 1
ATOM 776 C CA . LEU A 1 100 ? -12.755 -4.566 -0.826 1.00 96.00 100 LEU A CA 1
ATOM 777 C C . LEU A 1 100 ? -13.372 -3.163 -0.994 1.00 96.00 100 LEU A C 1
ATOM 779 O O . LEU A 1 100 ? -13.465 -2.404 -0.026 1.00 96.00 100 LEU A O 1
ATOM 783 N N . ARG A 1 101 ? -13.863 -2.819 -2.195 1.00 95.88 101 ARG A N 1
ATOM 784 C CA . ARG A 1 101 ? -14.558 -1.549 -2.444 1.00 95.88 101 ARG A CA 1
ATOM 785 C C . ARG A 1 101 ? -15.829 -1.415 -1.602 1.00 95.88 101 ARG A C 1
ATOM 787 O O . ARG A 1 101 ? -16.033 -0.341 -1.030 1.00 95.88 101 ARG A O 1
ATOM 794 N N . ALA A 1 102 ? -16.637 -2.475 -1.502 1.00 97.50 102 ALA A N 1
ATOM 795 C CA . ALA A 1 102 ? -17.843 -2.494 -0.670 1.00 97.50 102 ALA A CA 1
ATOM 796 C C . ALA A 1 102 ? -17.507 -2.335 0.807 1.00 97.50 102 ALA A C 1
ATOM 798 O O . ALA A 1 102 ? -18.166 -1.557 1.494 1.00 97.50 102 ALA A O 1
ATOM 799 N N . ILE A 1 103 ? -16.458 -3.017 1.273 1.00 97.56 103 ILE A N 1
ATOM 800 C CA . ILE A 1 103 ? -15.994 -2.908 2.658 1.00 97.56 103 ILE A CA 1
ATOM 801 C C . ILE A 1 103 ? -15.633 -1.450 2.977 1.00 97.56 103 ILE A C 1
ATOM 803 O O . ILE A 1 103 ? -16.099 -0.905 3.978 1.00 97.56 103 ILE A O 1
ATOM 807 N N . TRP A 1 104 ? -14.880 -0.768 2.104 1.00 96.38 104 TRP A N 1
ATOM 808 C CA . TRP A 1 104 ? -14.549 0.648 2.309 1.00 96.38 104 TRP A CA 1
ATOM 809 C C . TRP A 1 104 ? -15.763 1.572 2.316 1.00 96.38 104 TRP A C 1
ATOM 811 O O . TRP A 1 104 ? -15.816 2.509 3.115 1.00 96.38 104 TRP A O 1
ATOM 821 N N . ASP A 1 105 ? -16.725 1.330 1.428 1.00 96.81 105 ASP A N 1
ATOM 822 C CA . ASP A 1 105 ? -17.943 2.138 1.359 1.00 96.81 105 ASP A CA 1
ATOM 823 C C . ASP A 1 105 ? -18.889 1.923 2.527 1.00 96.81 105 ASP A C 1
ATOM 825 O O . ASP A 1 105 ? -19.596 2.859 2.890 1.00 96.81 105 ASP A O 1
ATOM 829 N N . ALA A 1 106 ? -18.891 0.734 3.120 1.00 97.88 106 ALA A N 1
ATOM 830 C CA . ALA A 1 106 ? -19.693 0.442 4.296 1.00 97.88 106 ALA A CA 1
ATOM 831 C C . ALA A 1 106 ? -19.046 0.979 5.583 1.00 97.88 106 ALA A C 1
ATOM 833 O O . ALA A 1 106 ? -19.726 1.551 6.433 1.00 97.88 106 ALA A O 1
ATOM 834 N N . LEU A 1 107 ? -17.720 0.857 5.721 1.00 97.81 107 LEU A N 1
ATOM 835 C CA . LEU A 1 107 ? -17.008 1.300 6.925 1.00 97.81 107 LEU A CA 1
ATOM 836 C C . LEU A 1 107 ? -16.975 2.826 7.080 1.00 97.81 107 LEU A C 1
ATOM 838 O O . LEU A 1 107 ? -17.091 3.323 8.198 1.00 97.81 107 LEU A O 1
ATOM 842 N N . ARG A 1 108 ? -16.814 3.582 5.984 1.00 97.31 108 ARG A N 1
ATOM 843 C CA . ARG A 1 108 ? -16.664 5.048 6.033 1.00 97.31 108 ARG A CA 1
ATOM 844 C C . ARG A 1 108 ? -17.836 5.772 6.727 1.00 97.31 108 ARG A C 1
ATOM 846 O O . ARG A 1 108 ? -17.556 6.500 7.680 1.00 97.31 108 ARG A O 1
ATOM 853 N N . PRO A 1 109 ? -19.107 5.610 6.308 1.00 97.31 109 PRO A N 1
ATOM 854 C CA . PRO A 1 109 ? -20.229 6.293 6.951 1.00 97.31 109 PRO A CA 1
ATOM 855 C C . PRO A 1 109 ? -20.458 5.793 8.381 1.00 97.31 109 PRO A C 1
ATOM 857 O O . PRO A 1 109 ? -20.674 6.603 9.276 1.00 97.31 109 PRO A O 1
ATOM 860 N N . ALA A 1 110 ? -20.319 4.486 8.629 1.00 97.94 110 ALA A N 1
ATOM 861 C CA . ALA A 1 110 ? -20.463 3.918 9.967 1.00 97.94 110 ALA A CA 1
ATOM 862 C C . ALA A 1 110 ? -19.455 4.531 10.954 1.00 97.94 110 ALA A C 1
ATOM 864 O O . ALA A 1 110 ? -19.817 4.934 12.059 1.00 97.94 110 ALA A O 1
ATOM 865 N N . TYR A 1 111 ? -18.194 4.671 10.535 1.00 98.00 111 TYR A N 1
ATOM 866 C CA . TYR A 1 111 ? -17.161 5.293 11.356 1.00 98.00 111 TYR A CA 1
ATOM 867 C C . TYR A 1 111 ? -17.414 6.792 11.575 1.00 98.00 111 TYR A C 1
ATOM 869 O O . TYR A 1 111 ? -17.239 7.286 12.687 1.00 98.00 111 TYR A O 1
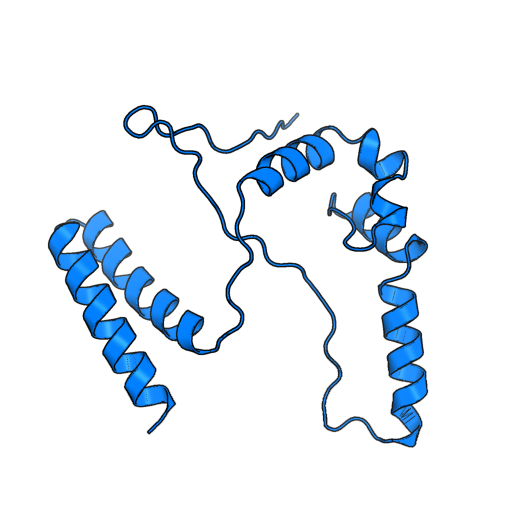ATOM 877 N N . GLN A 1 112 ? -17.898 7.512 10.555 1.00 98.19 112 GLN A N 1
ATOM 878 C CA . GLN A 1 112 ? -18.318 8.912 10.698 1.00 98.19 112 GLN A CA 1
ATOM 879 C C . GLN A 1 112 ? -19.463 9.073 11.707 1.00 98.19 112 GLN A C 1
ATOM 881 O O . GLN A 1 112 ? -19.416 9.989 12.524 1.00 98.19 112 GLN A O 1
ATOM 886 N N . SER A 1 113 ? -20.449 8.173 11.711 1.00 98.06 113 SER A N 1
ATOM 887 C CA . SER A 1 113 ? -21.561 8.208 12.667 1.00 98.06 113 SER A CA 1
ATOM 888 C C . SER A 1 113 ? -21.116 8.002 14.115 1.00 98.06 113 SER A C 1
ATOM 890 O O . SER A 1 113 ? -21.647 8.673 15.002 1.00 98.06 113 SER A O 1
ATOM 892 N N . VAL A 1 114 ? -20.120 7.138 14.353 1.00 98.56 114 VAL A N 1
ATOM 893 C CA . VAL A 1 114 ? -19.503 6.970 15.683 1.00 98.56 114 VAL A CA 1
ATOM 894 C C . VAL A 1 114 ? -18.806 8.252 16.120 1.00 98.56 114 VAL A C 1
ATOM 896 O O . VAL A 1 114 ? -19.055 8.740 17.219 1.00 98.56 114 VAL A O 1
ATOM 899 N N . LEU A 1 115 ? -17.969 8.831 15.254 1.00 98.25 115 LEU A N 1
ATOM 900 C CA . LEU A 1 115 ? -17.251 10.072 15.562 1.00 98.25 115 LEU A CA 1
ATOM 901 C C . LEU A 1 115 ? -18.200 11.263 15.765 1.00 98.25 115 LEU A C 1
ATOM 903 O O . LEU A 1 115 ? -17.916 12.139 16.575 1.00 98.25 115 LEU A O 1
ATOM 907 N N . GLY A 1 116 ? -19.333 11.279 15.060 1.00 98.06 116 GLY A N 1
ATOM 908 C CA . GLY A 1 116 ? -20.393 12.274 15.222 1.00 98.06 116 GLY A CA 1
ATOM 909 C C . GLY A 1 116 ? -21.336 12.018 16.402 1.00 98.06 116 GLY A C 1
ATOM 910 O O . GLY A 1 116 ? -22.261 12.798 16.602 1.00 98.06 116 GLY A O 1
ATOM 911 N N . GLY A 1 117 ? -21.157 10.929 17.159 1.00 97.75 117 GLY A N 1
ATOM 912 C CA . GLY A 1 117 ? -21.996 10.593 18.316 1.00 97.75 117 GLY A CA 1
ATOM 913 C C . GLY A 1 117 ? -23.427 10.160 17.976 1.00 97.75 117 GLY A C 1
ATOM 914 O O . GLY A 1 117 ? -24.277 10.109 18.859 1.00 97.75 117 GLY A O 1
ATOM 915 N N . THR A 1 118 ? -23.709 9.845 16.709 1.00 97.88 118 THR A N 1
ATOM 916 C CA . THR A 1 118 ? -25.052 9.446 16.239 1.00 97.88 118 THR A CA 1
ATOM 917 C C . THR A 1 118 ? -25.282 7.934 16.277 1.00 97.88 118 THR A C 1
ATOM 919 O O . THR A 1 118 ? -26.423 7.487 16.189 1.00 97.88 118 THR A O 1
ATOM 922 N N . MET A 1 119 ? -24.217 7.139 16.427 1.00 97.75 119 MET A N 1
ATOM 923 C CA . MET A 1 119 ? -24.271 5.684 16.608 1.00 97.75 119 MET A CA 1
ATOM 924 C C . MET A 1 119 ? -23.221 5.231 17.625 1.00 97.75 119 MET A C 1
ATOM 926 O O . MET A 1 119 ? -22.133 5.804 17.691 1.00 97.75 119 MET A O 1
ATOM 930 N N . THR A 1 120 ? -23.505 4.164 18.380 1.00 98.62 120 THR A N 1
ATOM 931 C CA . THR A 1 120 ? -22.466 3.512 19.197 1.00 98.62 120 THR A CA 1
ATOM 932 C C . THR A 1 120 ? -21.499 2.708 18.313 1.00 98.62 120 THR A C 1
ATOM 934 O O . THR A 1 120 ? -21.883 2.291 17.211 1.00 98.62 120 THR A O 1
ATOM 937 N N . PRO A 1 121 ? -20.264 2.422 18.775 1.00 98.50 121 PRO A N 1
ATOM 938 C CA . PRO A 1 121 ? -19.325 1.567 18.044 1.00 98.50 121 PRO A CA 1
ATOM 939 C C . PRO A 1 121 ? -19.914 0.205 17.643 1.00 98.50 121 PRO A C 1
ATOM 941 O O . PRO A 1 121 ? -19.712 -0.256 16.521 1.00 98.50 121 PRO A O 1
ATOM 944 N N . GLU A 1 122 ? -20.694 -0.425 18.524 1.00 98.50 122 GLU A N 1
ATOM 945 C CA . GLU A 1 122 ? -21.314 -1.731 18.284 1.00 98.50 122 GLU A CA 1
ATOM 946 C C . GLU A 1 122 ? -22.403 -1.661 17.208 1.00 98.50 122 GLU A C 1
ATOM 948 O O . GLU A 1 122 ? -22.510 -2.558 16.369 1.00 98.50 122 GLU A O 1
ATOM 953 N N . GLN A 1 123 ? -23.218 -0.601 17.221 1.00 98.31 123 GLN A N 1
ATOM 954 C CA . GLN A 1 123 ? -24.255 -0.381 16.211 1.00 98.31 123 GLN A CA 1
ATOM 955 C C . GLN A 1 123 ? -23.632 -0.118 14.839 1.00 98.31 123 GLN A C 1
ATOM 957 O O . GLN A 1 123 ? -24.050 -0.713 13.845 1.00 98.31 123 GLN A O 1
ATOM 962 N N . ALA A 1 124 ? -22.607 0.732 14.792 1.00 98.50 124 ALA A N 1
ATOM 963 C CA . ALA A 1 124 ? -21.902 1.070 13.566 1.00 98.50 124 ALA A CA 1
ATOM 964 C C . ALA A 1 124 ? -21.215 -0.153 12.943 1.00 98.50 124 ALA A C 1
ATOM 966 O O . ALA A 1 124 ? -21.346 -0.377 11.741 1.00 98.50 124 ALA A O 1
ATOM 967 N N . ALA A 1 125 ? -20.560 -0.994 13.752 1.00 98.38 125 ALA A N 1
ATOM 968 C CA . ALA A 1 125 ? -19.927 -2.223 13.274 1.00 98.38 125 ALA A CA 1
ATOM 969 C C . ALA A 1 125 ? -20.940 -3.196 12.640 1.00 98.38 125 ALA A C 1
ATOM 971 O O . ALA A 1 125 ? -20.693 -3.730 11.559 1.00 98.38 125 ALA A O 1
ATOM 972 N N . LYS A 1 126 ? -22.107 -3.388 13.273 1.00 98.44 126 LYS A N 1
ATOM 973 C CA . LYS A 1 126 ? -23.183 -4.234 12.725 1.00 98.44 126 LYS A CA 1
ATOM 974 C C . LYS A 1 126 ? -23.757 -3.667 11.426 1.00 98.44 126 LYS A C 1
ATOM 976 O O . LYS A 1 126 ? -23.994 -4.430 10.492 1.00 98.44 126 LYS A O 1
ATOM 981 N N . SER A 1 127 ? -23.968 -2.349 11.363 1.00 98.12 127 SER A N 1
ATOM 982 C CA . SER A 1 127 ? -24.454 -1.686 10.147 1.00 98.12 127 SER A CA 1
ATOM 983 C C . SER A 1 127 ? -23.463 -1.850 9.000 1.00 98.12 127 SER A C 1
ATOM 985 O O . SER A 1 127 ? -23.851 -2.297 7.927 1.00 98.12 127 SER A O 1
ATOM 987 N N . ALA A 1 128 ? -22.176 -1.585 9.247 1.00 98.50 128 ALA A N 1
ATOM 988 C CA . ALA A 1 128 ? -21.134 -1.720 8.237 1.00 98.50 128 ALA A CA 1
ATOM 989 C C . ALA A 1 128 ? -21.036 -3.149 7.683 1.00 98.50 128 ALA A C 1
ATOM 991 O O . ALA A 1 128 ? -20.896 -3.320 6.476 1.00 98.50 128 ALA A O 1
ATOM 992 N N . GLN A 1 129 ? -21.154 -4.179 8.530 1.00 98.44 129 GLN A N 1
ATOM 993 C CA . GLN A 1 129 ? -21.154 -5.569 8.062 1.00 98.44 129 GLN A CA 1
ATOM 994 C C . GLN A 1 129 ? -22.327 -5.842 7.112 1.00 98.44 129 GLN A C 1
ATOM 996 O O . GLN A 1 129 ? -22.123 -6.311 5.994 1.00 98.44 129 GLN A O 1
ATOM 1001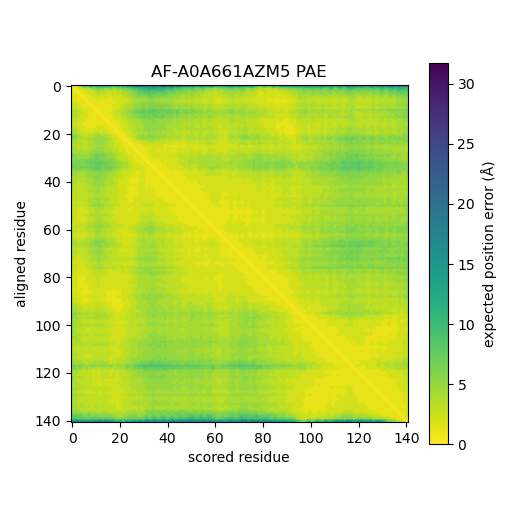 N N . LYS A 1 130 ? -23.548 -5.495 7.535 1.00 98.38 130 LYS A N 1
ATOM 1002 C CA . LYS A 1 130 ? -24.763 -5.700 6.735 1.00 98.38 130 LYS A CA 1
ATOM 1003 C C . LYS A 1 130 ? -24.699 -4.949 5.403 1.00 98.38 130 LYS A C 1
ATOM 1005 O O . LYS A 1 130 ? -25.080 -5.489 4.365 1.00 98.38 130 LYS A O 1
ATOM 1010 N N . ASP A 1 131 ? -24.214 -3.710 5.428 1.00 98.25 131 ASP A N 1
ATOM 1011 C CA . ASP A 1 131 ? -24.093 -2.876 4.234 1.00 98.25 131 ASP A CA 1
ATOM 1012 C C . ASP A 1 131 ? -23.018 -3.407 3.279 1.00 98.25 131 ASP A C 1
ATOM 10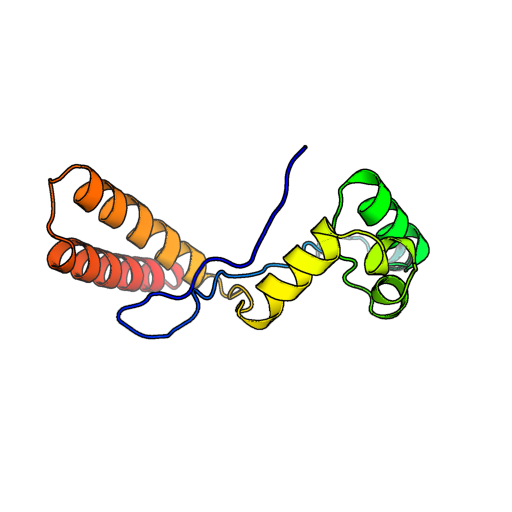14 O O . ASP A 1 131 ? -23.227 -3.395 2.065 1.00 98.25 131 ASP A O 1
ATOM 1018 N N . ALA A 1 132 ? -21.895 -3.913 3.799 1.00 98.50 132 ALA A N 1
ATOM 1019 C CA . ALA A 1 132 ? -20.863 -4.551 2.987 1.00 98.50 132 ALA A CA 1
ATOM 1020 C C . ALA A 1 132 ? -21.397 -5.814 2.296 1.00 98.50 132 ALA A C 1
ATOM 1022 O O . ALA A 1 132 ? -21.249 -5.941 1.085 1.00 98.50 132 ALA A O 1
ATOM 1023 N N . GLU A 1 133 ? -22.068 -6.709 3.028 1.00 98.31 133 GLU A N 1
ATOM 1024 C CA . GLU A 1 133 ? -22.665 -7.937 2.477 1.00 98.31 133 GLU A CA 1
ATOM 1025 C C . GLU A 1 133 ? -23.701 -7.633 1.392 1.00 98.31 133 GLU A C 1
ATOM 1027 O O . GLU A 1 133 ? -23.669 -8.227 0.313 1.00 98.31 133 GLU A O 1
ATOM 1032 N N . LYS A 1 134 ? -24.583 -6.658 1.647 1.00 98.12 134 LYS A N 1
ATOM 1033 C CA . LYS A 1 134 ? -25.562 -6.193 0.662 1.00 98.12 134 LYS A CA 1
ATOM 1034 C C . LYS A 1 134 ? -24.871 -5.683 -0.604 1.00 98.12 134 LYS A C 1
ATOM 1036 O O . LYS A 1 134 ? -25.215 -6.123 -1.695 1.00 98.12 134 LYS A O 1
ATOM 1041 N N . LYS A 1 135 ? -23.880 -4.798 -0.464 1.00 97.50 135 LYS A N 1
ATOM 1042 C CA . LYS A 1 135 ? -23.147 -4.231 -1.606 1.00 97.50 135 LYS A CA 1
ATOM 1043 C C . LYS A 1 135 ? -22.372 -5.287 -2.387 1.00 97.50 135 LYS A C 1
ATOM 1045 O O . LYS A 1 135 ? -22.296 -5.190 -3.601 1.00 97.50 135 LYS A O 1
ATOM 1050 N N . ILE A 1 136 ? -21.790 -6.277 -1.711 1.00 98.00 136 ILE A N 1
ATOM 1051 C CA . ILE A 1 136 ? -21.105 -7.393 -2.376 1.00 98.00 136 ILE A CA 1
ATOM 1052 C C . ILE A 1 136 ? -22.108 -8.208 -3.197 1.00 98.00 136 ILE A C 1
ATOM 1054 O O . ILE A 1 136 ? -21.819 -8.526 -4.344 1.00 98.00 136 ILE A O 1
ATOM 1058 N N . LYS A 1 137 ? -23.298 -8.493 -2.654 1.00 97.62 137 LYS A N 1
ATOM 1059 C CA . LYS A 1 137 ? -24.366 -9.181 -3.394 1.00 97.62 137 LYS A CA 1
ATOM 1060 C C . LYS A 1 137 ? -24.775 -8.399 -4.647 1.00 97.62 137 LYS A C 1
ATOM 1062 O O . LYS A 1 137 ? -24.806 -8.977 -5.722 1.00 97.62 137 LYS A O 1
ATOM 1067 N N . GLU A 1 138 ? -24.995 -7.091 -4.512 1.00 96.31 138 GLU A N 1
ATOM 1068 C CA . GLU A 1 138 ? -25.359 -6.187 -5.617 1.00 96.31 138 GLU A CA 1
ATOM 1069 C C . GLU A 1 138 ? -24.283 -6.081 -6.717 1.00 96.31 138 GLU A C 1
ATOM 1071 O O . GLU A 1 138 ? -24.613 -5.745 -7.846 1.00 96.31 138 GLU A O 1
ATOM 1076 N N . MET A 1 139 ? -23.000 -6.348 -6.429 1.00 94.94 139 MET A N 1
ATOM 1077 C CA . MET A 1 139 ? -21.941 -6.345 -7.458 1.00 94.94 139 MET A CA 1
ATOM 1078 C C . MET A 1 139 ? -22.024 -7.528 -8.425 1.00 94.94 139 MET A C 1
ATOM 1080 O O . MET A 1 139 ? -21.451 -7.458 -9.512 1.00 94.94 139 MET A O 1
ATOM 1084 N N . TYR A 1 140 ? -22.654 -8.619 -7.994 1.00 93.75 140 TYR A N 1
ATOM 1085 C CA . TYR A 1 140 ? -22.716 -9.885 -8.721 1.00 93.75 140 TYR A CA 1
ATOM 1086 C C . TYR A 1 140 ? -24.119 -10.208 -9.251 1.00 93.75 140 TYR A C 1
ATOM 1088 O O . TYR A 1 140 ? -24.315 -11.286 -9.813 1.00 93.75 140 TYR A O 1
ATOM 1096 N N . GLU A 1 141 ? -25.075 -9.298 -9.060 1.00 87.19 141 GLU A N 1
ATOM 1097 C CA . GLU A 1 141 ? -26.387 -9.309 -9.721 1.00 87.19 141 GLU A CA 1
ATOM 1098 C C . GLU A 1 141 ? -26.297 -8.646 -11.103 1.00 87.19 141 GLU A C 1
ATOM 1100 O O . GLU A 1 141 ? -26.915 -9.197 -12.043 1.00 87.19 141 GLU A O 1
#

Solvent-accessible surface area (backbone atoms only — not comparable to full-atom values): 8356 Å² total; per-residue (Å²): 140,86,87,72,70,57,73,70,60,41,82,92,75,70,44,67,66,56,54,70,45,72,89,87,82,87,81,82,65,90,83,60,52,78,90,52,44,65,59,55,50,53,49,50,55,50,60,64,26,48,72,44,33,49,51,46,22,74,76,67,66,46,79,50,86,44,69,77,37,54,71,34,64,81,42,70,71,30,66,62,46,48,30,50,52,60,37,52,80,50,39,39,78,54,80,84,57,76,58,54,56,30,45,55,64,20,43,53,59,29,53,50,32,35,78,68,68,76,36,53,70,70,57,22,53,54,49,20,51,54,46,18,55,51,47,46,53,63,76,76,108

Mean predicted aligned error: 3.52 Å

Secondary structure (DSSP, 8-state):
-----PPPP-TTT-PPP--EE--------TT--TTTHHHHHHHHHHHTSHHHHHHHHHHH-PPPSSGGGGGSHHHHT-HHHHHHHHHHTT-EEPP-STTHHHHHHHHHHHHHHHHTTSS-HHHHHHHHHHHHHHHHHHH--

Nearest PDB structures (foldseek):
  6ffl-assembly1_A  TM=8.894E-01  e=6.179E-09  Bdellovibrio bacteriovorus HD100
  6les-assembly2_Y  TM=7.870E-01  e=1.925E-05  Escherichia coli K-12
  2zyo-assembly1_A  TM=8.153E-01  e=5.066E-05  Thermoactinomyces vulgaris
  7ffw-assembly1_A  TM=8.326E-01  e=9.276E-05  Salmonella enterica
  7bg0-assembly2_E  TM=8.102E-01  e=3.304E-04  Escherichia coli K-12

Foldseek 3Di:
DDADAADDQDPVVSDGDAAADEDDADDDDPPDDPVCVVVVVVVRCVCLDLVNQVVCCVVPVDQRPDPVNCPDPSQVVDNRNVRVVVNNVRYHHDDPDPLVVQLVVLLVVLVVCCVVVNDPPVRSVVRSVVSSVVVVVVVVD